Protein AF-A0A536CTU9-F1 (afdb_monomer_lite)

Structure (mmCIF, N/CA/C/O backbone):
data_AF-A0A536CTU9-F1
#
_entry.id   AF-A0A536CTU9-F1
#
loop_
_atom_site.group_PDB
_atom_site.id
_atom_site.type_symbol
_atom_site.label_atom_id
_atom_site.label_alt_id
_atom_site.label_comp_id
_atom_site.label_asym_id
_atom_site.label_entity_id
_atom_site.label_seq_id
_atom_site.pdbx_PDB_ins_code
_atom_site.Cartn_x
_atom_site.Cartn_y
_atom_site.Cartn_z
_atom_site.occupancy
_atom_site.B_iso_or_equiv
_atom_site.auth_seq_id
_atom_site.auth_comp_id
_atom_site.auth_asym_id
_atom_site.auth_atom_id
_atom_site.pdbx_PDB_model_num
ATOM 1 N N . MET A 1 1 ? -1.182 -10.339 4.993 1.00 66.00 1 MET A N 1
ATOM 2 C CA . MET A 1 1 ? -2.503 -11.012 5.167 1.00 66.00 1 MET A CA 1
ATOM 3 C C . MET A 1 1 ? -3.545 -9.956 5.522 1.00 66.00 1 MET A C 1
ATOM 5 O O . MET A 1 1 ? -3.185 -9.023 6.230 1.00 66.00 1 MET A O 1
ATOM 9 N N . VAL A 1 2 ? -4.792 -10.057 5.038 1.00 83.19 2 VAL A N 1
ATOM 10 C CA . VAL A 1 2 ? -5.841 -9.055 5.325 1.00 83.19 2 VAL A CA 1
ATOM 11 C C . VAL A 1 2 ? -6.751 -9.545 6.449 1.00 83.19 2 VAL A C 1
ATOM 13 O O . VAL A 1 2 ? -7.322 -10.630 6.353 1.00 83.19 2 VAL A O 1
ATOM 16 N N . ARG A 1 3 ? -6.901 -8.746 7.506 1.00 90.69 3 ARG A N 1
ATOM 17 C CA . ARG A 1 3 ? -7.793 -9.029 8.642 1.00 90.69 3 ARG A CA 1
ATOM 18 C C . ARG A 1 3 ? -8.906 -7.995 8.685 1.00 90.69 3 ARG A C 1
ATOM 20 O O . ARG A 1 3 ? -8.661 -6.824 8.423 1.00 90.69 3 ARG A O 1
ATOM 27 N N . THR A 1 4 ? -10.122 -8.409 9.024 1.00 94.50 4 THR A N 1
ATOM 28 C CA . THR A 1 4 ? -11.265 -7.492 9.146 1.00 94.50 4 THR A CA 1
ATOM 29 C C . THR A 1 4 ? -11.708 -7.436 10.595 1.00 94.50 4 THR A C 1
ATOM 31 O O . THR A 1 4 ? -12.036 -8.472 11.165 1.00 94.50 4 THR A O 1
ATOM 34 N N . LEU A 1 5 ? -11.715 -6.241 11.187 1.00 95.31 5 LEU A N 1
ATOM 35 C CA . LEU A 1 5 ? -12.066 -6.033 12.591 1.00 95.31 5 LEU A CA 1
ATOM 36 C C . LEU A 1 5 ? -13.150 -4.953 12.734 1.00 95.31 5 LEU A C 1
ATOM 38 O O . LEU A 1 5 ? -13.176 -3.981 11.970 1.00 95.31 5 LEU A O 1
ATOM 42 N N . PRO A 1 6 ? -14.067 -5.082 13.707 1.00 96.38 6 PRO A N 1
ATOM 43 C CA . PRO A 1 6 ? -15.000 -4.015 14.037 1.00 96.38 6 PRO A CA 1
ATOM 44 C C . PRO A 1 6 ? -14.274 -2.845 14.709 1.00 96.38 6 PRO A C 1
ATOM 46 O O . PRO A 1 6 ? -13.328 -3.029 15.475 1.00 96.38 6 PRO A O 1
ATOM 49 N N . LEU A 1 7 ? -14.772 -1.625 14.491 1.00 96.19 7 LEU A N 1
ATOM 50 C CA . LEU A 1 7 ? -14.209 -0.394 15.059 1.00 96.19 7 LEU A CA 1
ATOM 51 C C . LEU A 1 7 ? -14.030 -0.462 16.585 1.00 96.19 7 LEU A C 1
ATOM 53 O O . LEU A 1 7 ? -13.074 0.095 17.114 1.00 96.19 7 LEU A O 1
ATOM 57 N N . ALA A 1 8 ? -14.935 -1.141 17.294 1.00 94.94 8 ALA A N 1
ATOM 58 C CA . ALA A 1 8 ? -14.849 -1.296 18.744 1.00 94.94 8 ALA A CA 1
ATOM 59 C C . ALA A 1 8 ? -13.590 -2.068 19.178 1.00 94.94 8 ALA A C 1
ATOM 61 O O . ALA A 1 8 ? -12.904 -1.644 20.104 1.00 94.94 8 ALA A O 1
ATOM 62 N N . GLU A 1 9 ? -13.253 -3.154 18.479 1.00 94.06 9 GLU A N 1
ATOM 63 C CA . GLU A 1 9 ? -12.072 -3.964 18.790 1.00 94.06 9 GLU A CA 1
ATOM 64 C C . GLU A 1 9 ? -10.776 -3.228 18.442 1.00 94.06 9 GLU A C 1
ATOM 66 O O . GLU A 1 9 ? -9.824 -3.238 19.221 1.00 94.06 9 GLU A O 1
ATOM 71 N N . VAL A 1 10 ? -10.768 -2.519 17.312 1.00 95.38 10 VAL A N 1
ATOM 72 C CA . VAL A 1 10 ? -9.620 -1.711 16.880 1.00 95.38 10 VAL A CA 1
ATOM 73 C C . VAL A 1 10 ? -9.305 -0.628 17.907 1.00 95.38 10 VAL A C 1
ATOM 75 O O . VAL A 1 10 ? -8.150 -0.454 18.275 1.00 95.38 10 VAL A O 1
ATOM 78 N N . LYS A 1 11 ? -10.327 0.055 18.438 1.00 94.94 11 LYS A N 1
ATOM 79 C CA . LYS A 1 11 ? -10.142 1.062 19.493 1.00 94.94 11 LYS A CA 1
ATOM 80 C C . LYS A 1 11 ? -9.565 0.467 20.779 1.00 94.94 11 LYS A C 1
ATOM 82 O O . LYS A 1 11 ? -8.772 1.131 21.434 1.00 94.94 11 LYS A O 1
ATOM 87 N N . ALA A 1 12 ? -9.953 -0.757 21.136 1.00 96.62 12 ALA A N 1
ATOM 88 C CA . ALA A 1 12 ? -9.475 -1.419 22.348 1.00 96.62 12 ALA A CA 1
ATOM 89 C C . ALA A 1 12 ? -8.016 -1.901 22.240 1.00 96.62 12 ALA A C 1
ATOM 91 O O . ALA A 1 12 ? -7.331 -1.985 23.255 1.00 96.62 12 ALA A O 1
ATOM 92 N N . LYS A 1 13 ? -7.539 -2.224 21.030 1.00 95.19 13 LYS A N 1
ATOM 93 C CA . LYS A 1 13 ? -6.231 -2.865 20.795 1.00 95.19 13 LYS A CA 1
ATOM 94 C C . LYS A 1 13 ? -5.323 -2.085 19.834 1.00 95.19 13 LYS A C 1
ATOM 96 O O . LYS A 1 13 ? -4.430 -2.675 19.233 1.00 95.19 13 LYS A O 1
ATOM 101 N N . LEU A 1 14 ? -5.539 -0.776 19.672 1.00 94.56 14 LEU A N 1
ATOM 102 C CA . LEU A 1 14 ? -4.903 0.013 18.609 1.00 94.56 14 LEU A CA 1
ATOM 103 C C . LEU A 1 14 ? -3.373 -0.064 18.635 1.00 94.56 14 LEU A C 1
ATOM 105 O O . LEU A 1 14 ? -2.773 -0.314 17.597 1.00 94.56 14 LEU A O 1
ATOM 109 N N . SER A 1 15 ? -2.749 0.107 19.803 1.00 94.44 15 SER A N 1
ATOM 110 C CA . SER A 1 15 ? -1.285 0.101 19.915 1.00 94.44 15 SER A CA 1
ATOM 111 C C . SER A 1 15 ? -0.676 -1.224 19.452 1.00 94.44 15 SER A C 1
ATOM 113 O O . SER A 1 15 ? 0.238 -1.223 18.639 1.00 94.44 15 SER A O 1
ATOM 115 N N . GLY A 1 16 ? -1.241 -2.355 19.892 1.00 93.12 16 GLY A N 1
ATOM 116 C CA . GLY A 1 16 ? -0.776 -3.677 19.462 1.00 93.12 16 GLY A CA 1
ATOM 117 C C . GLY A 1 16 ? -1.005 -3.920 17.971 1.00 93.12 16 GLY A C 1
ATOM 118 O O . GLY A 1 16 ? -0.139 -4.465 17.299 1.00 93.12 16 GLY A O 1
ATOM 119 N N . LEU A 1 17 ? -2.134 -3.447 17.430 1.00 93.44 17 LEU A N 1
ATOM 120 C CA . LEU A 1 17 ? -2.402 -3.533 15.993 1.00 93.44 17 LEU A CA 1
ATOM 121 C C . LEU A 1 17 ? -1.395 -2.720 15.170 1.00 93.44 17 LEU A C 1
ATOM 123 O O . LEU A 1 17 ? -0.964 -3.201 14.131 1.00 93.44 17 LEU A O 1
ATOM 127 N N . ILE A 1 18 ? -1.004 -1.523 15.617 1.00 93.38 18 ILE A N 1
ATOM 128 C CA . ILE A 1 18 ? 0.018 -0.713 14.935 1.00 93.38 18 ILE A CA 1
ATOM 129 C C . ILE A 1 18 ? 1.366 -1.441 14.936 1.00 93.38 18 ILE A C 1
ATOM 131 O O . ILE A 1 18 ? 2.008 -1.530 13.891 1.00 93.38 18 ILE A O 1
ATOM 135 N N . ASP A 1 19 ? 1.767 -2.003 16.077 1.00 92.44 19 ASP A N 1
ATOM 136 C CA . ASP A 1 19 ? 3.025 -2.741 16.188 1.00 92.44 19 ASP A CA 1
ATOM 137 C C . ASP A 1 19 ? 3.048 -4.011 15.317 1.00 92.44 19 ASP A C 1
ATOM 139 O O . ASP A 1 19 ? 4.088 -4.375 14.762 1.00 92.44 19 ASP A O 1
ATOM 143 N N . ASP A 1 20 ? 1.914 -4.706 15.208 1.00 90.56 20 ASP A N 1
ATOM 144 C CA . ASP A 1 20 ? 1.769 -5.891 14.360 1.00 90.56 20 ASP A CA 1
ATOM 145 C C . ASP A 1 20 ? 1.820 -5.519 12.874 1.00 90.56 20 ASP A C 1
ATOM 147 O O . ASP A 1 20 ? 2.567 -6.132 12.110 1.00 90.56 20 ASP A O 1
ATOM 151 N N . VAL A 1 21 ? 1.085 -4.476 12.477 1.00 92.81 21 VAL A N 1
ATOM 152 C CA . VAL A 1 21 ? 1.072 -3.940 11.108 1.00 92.81 21 VAL A CA 1
ATOM 153 C C . VAL A 1 21 ? 2.475 -3.505 10.681 1.00 92.81 21 VAL A C 1
ATOM 155 O O . VAL A 1 21 ? 2.915 -3.867 9.595 1.00 92.81 21 VAL A O 1
ATOM 158 N N . ALA A 1 22 ? 3.203 -2.791 11.543 1.00 90.12 22 ALA A N 1
ATOM 159 C CA . ALA A 1 22 ? 4.546 -2.301 11.241 1.00 90.12 22 ALA A CA 1
ATOM 160 C C . ALA A 1 22 ? 5.597 -3.418 11.112 1.00 90.12 22 ALA A C 1
ATOM 162 O O . ALA A 1 22 ? 6.568 -3.256 10.384 1.00 90.12 22 ALA A O 1
ATOM 163 N N . ARG A 1 23 ? 5.441 -4.540 11.830 1.00 89.06 23 ARG A N 1
ATOM 164 C CA . ARG A 1 23 ? 6.434 -5.631 11.828 1.00 89.06 23 ARG A CA 1
ATOM 165 C C . ARG A 1 23 ? 6.155 -6.738 10.822 1.00 89.06 23 ARG A C 1
ATOM 167 O O . ARG A 1 23 ? 7.071 -7.489 10.501 1.00 89.06 23 ARG A O 1
ATOM 174 N N . ARG A 1 24 ? 4.899 -6.918 10.418 1.00 83.56 24 ARG A N 1
ATOM 175 C CA . ARG A 1 24 ? 4.456 -8.098 9.657 1.00 83.56 24 ARG A CA 1
ATOM 176 C C . ARG A 1 24 ? 3.853 -7.767 8.294 1.00 83.56 24 ARG A C 1
ATOM 178 O O . ARG A 1 24 ? 3.347 -8.688 7.653 1.00 83.56 24 ARG A O 1
ATOM 185 N N . ASP A 1 25 ? 3.845 -6.492 7.896 1.00 78.56 25 ASP A N 1
ATOM 186 C CA . ASP A 1 25 ? 3.114 -5.992 6.720 1.00 78.56 25 ASP A CA 1
ATOM 187 C C . ASP A 1 25 ? 1.688 -6.579 6.662 1.00 78.56 25 ASP A C 1
ATOM 189 O O . ASP A 1 25 ? 1.190 -7.115 5.664 1.00 78.56 25 ASP A O 1
ATOM 193 N N . GLU A 1 26 ? 1.038 -6.574 7.830 1.00 83.94 26 GLU A N 1
ATOM 194 C CA . GLU A 1 26 ? -0.357 -6.967 7.971 1.00 83.94 26 GLU A CA 1
ATOM 195 C C . GLU A 1 26 ? -1.258 -5.787 7.593 1.00 83.94 26 GLU A C 1
ATOM 197 O O . GLU A 1 26 ? -1.000 -4.644 7.957 1.00 83.94 26 GLU A O 1
ATOM 202 N N . ARG A 1 27 ? -2.371 -6.072 6.908 1.00 92.00 27 ARG A N 1
ATOM 203 C CA . ARG A 1 27 ? -3.353 -5.060 6.505 1.00 92.00 27 ARG A CA 1
ATOM 204 C C . ARG A 1 27 ? -4.664 -5.292 7.247 1.00 92.00 27 ARG A C 1
ATOM 206 O O . ARG A 1 27 ? -5.236 -6.382 7.181 1.00 92.00 27 ARG A O 1
ATOM 213 N N . VAL A 1 28 ? -5.173 -4.276 7.939 1.00 94.88 28 VAL A N 1
ATOM 214 C CA . VAL A 1 28 ? -6.384 -4.381 8.770 1.00 94.88 28 VAL A CA 1
ATOM 215 C C . VAL A 1 28 ? -7.500 -3.517 8.198 1.00 94.88 28 VAL A C 1
ATOM 217 O O . VAL A 1 28 ? -7.397 -2.297 8.165 1.00 94.88 28 VAL A O 1
ATOM 220 N N . THR A 1 29 ? -8.602 -4.141 7.790 1.00 96.06 29 THR A N 1
ATOM 221 C CA . THR A 1 29 ? -9.830 -3.457 7.371 1.00 96.06 29 THR A CA 1
ATOM 222 C C . THR A 1 29 ? -10.734 -3.225 8.576 1.00 96.06 29 THR A C 1
ATOM 224 O O . THR A 1 29 ? -11.142 -4.161 9.263 1.00 96.06 29 THR A O 1
ATOM 227 N N . ILE A 1 30 ? -11.076 -1.967 8.826 1.00 96.44 30 ILE A N 1
ATOM 228 C CA . ILE A 1 30 ? -11.943 -1.536 9.919 1.00 96.44 30 ILE A CA 1
ATOM 229 C C . ILE A 1 30 ? -13.378 -1.459 9.415 1.00 96.44 30 ILE A C 1
ATOM 231 O O . ILE A 1 30 ? -13.649 -0.812 8.401 1.00 96.44 30 ILE A O 1
ATOM 235 N N . THR A 1 31 ? -14.309 -2.051 10.161 1.00 97.12 31 THR A N 1
ATOM 236 C CA . THR A 1 31 ? -15.743 -1.977 9.865 1.00 97.12 31 THR A CA 1
ATOM 237 C C . THR A 1 31 ? -16.523 -1.183 10.910 1.00 97.12 31 THR A C 1
ATOM 2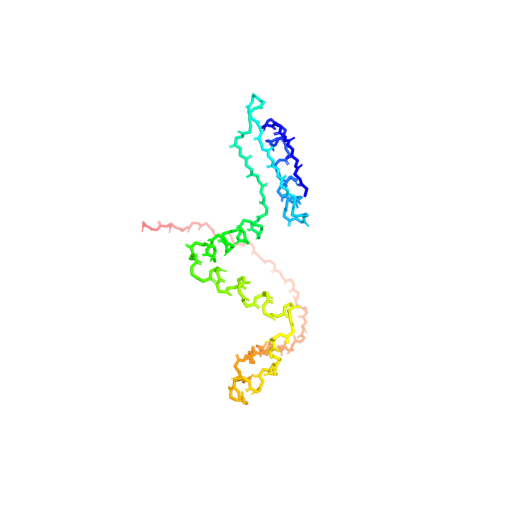39 O O . THR A 1 31 ? -16.265 -1.254 12.114 1.00 97.12 31 THR A O 1
ATOM 242 N N . LYS A 1 32 ? -17.545 -0.451 10.464 1.00 95.75 32 LYS A N 1
ATOM 243 C CA . LYS A 1 32 ? -18.541 0.210 11.315 1.00 95.75 32 LYS A CA 1
ATOM 244 C C . LYS A 1 32 ? -19.924 -0.271 10.893 1.00 95.75 32 LYS A C 1
ATOM 246 O O . LYS A 1 32 ? -20.306 -0.111 9.739 1.00 95.75 32 LYS A O 1
ATOM 251 N N . ARG A 1 33 ? -20.679 -0.874 11.822 1.00 93.38 33 ARG A N 1
ATOM 252 C CA . ARG A 1 33 ? -21.997 -1.489 11.538 1.00 93.38 33 ARG A CA 1
ATOM 253 C C . ARG A 1 33 ? -21.936 -2.497 10.373 1.00 93.38 33 ARG A C 1
ATOM 255 O O . ARG A 1 33 ? -22.769 -2.464 9.475 1.00 93.38 33 ARG A O 1
ATOM 262 N N . GLY A 1 34 ? -20.896 -3.334 10.356 1.00 91.19 34 GLY A N 1
ATOM 263 C CA . GLY A 1 34 ? -20.682 -4.355 9.323 1.00 91.19 34 GLY A CA 1
ATOM 264 C C . GLY A 1 34 ? -20.199 -3.832 7.966 1.00 91.19 34 GLY A C 1
ATOM 265 O O . GLY A 1 34 ? -19.961 -4.632 7.070 1.00 91.19 34 GLY A O 1
ATOM 266 N N . ARG A 1 35 ? -20.021 -2.516 7.794 1.00 94.94 35 ARG A N 1
ATOM 267 C CA . ARG A 1 35 ? -19.522 -1.925 6.543 1.00 94.94 35 ARG A CA 1
ATOM 268 C C . ARG A 1 35 ? -18.048 -1.536 6.668 1.00 94.94 35 ARG A C 1
ATOM 270 O O . ARG A 1 35 ? -17.716 -0.898 7.668 1.00 94.94 35 ARG A O 1
ATOM 277 N N . PRO A 1 36 ? -17.179 -1.872 5.698 1.00 96.31 36 PRO A N 1
ATOM 278 C CA . PRO A 1 36 ? -15.799 -1.387 5.655 1.00 96.31 36 PRO A CA 1
ATOM 279 C C . PRO A 1 36 ? -15.754 0.142 5.594 1.00 96.31 36 PRO A C 1
ATOM 281 O O . PRO A 1 36 ? -16.484 0.748 4.812 1.00 96.31 36 PRO A O 1
ATOM 284 N N . THR A 1 37 ? -14.922 0.767 6.426 1.00 96.44 37 THR A N 1
ATOM 285 C CA . THR A 1 37 ? -14.812 2.236 6.507 1.00 96.44 37 THR A CA 1
ATOM 286 C C . THR A 1 37 ? -13.389 2.766 6.427 1.00 96.44 37 THR A C 1
ATOM 288 O O . THR A 1 37 ? -13.209 3.916 6.051 1.00 96.44 37 THR A O 1
ATOM 291 N N . ALA A 1 38 ? -12.388 1.977 6.816 1.00 94.88 38 ALA A N 1
ATOM 292 C CA . ALA A 1 38 ? -10.989 2.393 6.787 1.00 94.88 38 ALA A CA 1
ATOM 293 C C . ALA A 1 38 ? -10.070 1.172 6.705 1.00 94.88 38 ALA A C 1
ATOM 295 O O . ALA A 1 38 ? -10.488 0.061 7.035 1.00 94.88 38 ALA A O 1
ATOM 296 N N . VAL A 1 39 ? -8.822 1.387 6.299 1.00 94.75 39 VAL A N 1
ATOM 297 C CA . VAL A 1 39 ? -7.770 0.367 6.282 1.00 94.75 39 VAL A CA 1
ATOM 298 C C . VAL A 1 39 ? -6.543 0.922 7.001 1.00 94.75 39 VAL A C 1
ATOM 300 O O . VAL A 1 39 ? -6.180 2.073 6.783 1.00 94.75 39 VAL A O 1
ATOM 303 N N . ILE A 1 40 ? -5.925 0.109 7.857 1.00 94.44 40 ILE A N 1
ATOM 304 C CA . ILE A 1 40 ? -4.606 0.363 8.445 1.00 94.44 40 ILE A CA 1
ATOM 305 C C . ILE A 1 40 ? -3.604 -0.560 7.745 1.00 94.44 40 ILE A C 1
ATOM 307 O O . ILE A 1 40 ? -3.884 -1.746 7.556 1.00 94.44 40 ILE A O 1
ATOM 311 N N . MET A 1 41 ? -2.458 -0.006 7.366 1.00 94.62 41 MET A N 1
ATOM 312 C CA . MET A 1 41 ? -1.313 -0.698 6.770 1.00 94.62 41 MET A CA 1
ATOM 313 C C . MET A 1 41 ? -0.016 -0.038 7.242 1.00 94.62 41 MET A C 1
ATOM 315 O O . MET A 1 41 ? -0.071 1.029 7.866 1.00 94.62 41 MET A O 1
ATOM 319 N N . SER A 1 42 ? 1.128 -0.680 6.998 1.00 94.44 42 SER A N 1
ATOM 320 C CA . SER A 1 42 ? 2.420 -0.115 7.385 1.00 94.44 42 SER A CA 1
ATOM 321 C C . SER A 1 42 ? 2.711 1.138 6.554 1.00 94.44 42 SER A C 1
ATOM 323 O O . SER A 1 42 ? 2.161 1.335 5.466 1.00 94.44 42 SER A O 1
ATOM 325 N N . HIS A 1 43 ? 3.553 2.025 7.087 1.00 94.69 43 HIS A N 1
ATOM 326 C CA . HIS A 1 43 ? 3.955 3.219 6.345 1.00 94.69 43 HIS A CA 1
ATOM 327 C C . HIS A 1 43 ? 4.702 2.844 5.060 1.00 94.69 43 HIS A C 1
ATOM 329 O O . HIS A 1 43 ? 4.421 3.408 4.007 1.00 94.69 43 HIS A O 1
ATOM 335 N N . ASP A 1 44 ? 5.587 1.851 5.144 1.00 93.31 44 ASP A N 1
ATOM 336 C CA . ASP A 1 44 ? 6.381 1.379 4.011 1.00 93.31 44 ASP A CA 1
ATOM 337 C C . ASP A 1 44 ? 5.498 0.735 2.932 1.00 93.31 44 ASP A C 1
ATOM 339 O O . ASP A 1 44 ? 5.720 0.955 1.740 1.00 93.31 44 ASP A O 1
ATOM 343 N N . GLU A 1 45 ? 4.448 0.002 3.323 1.00 92.88 45 GLU A N 1
ATOM 344 C CA . GLU A 1 45 ? 3.461 -0.549 2.389 1.00 92.88 45 GLU A CA 1
ATOM 345 C C . GLU A 1 45 ? 2.682 0.567 1.677 1.00 92.88 45 GLU A C 1
ATOM 347 O O . GLU A 1 45 ? 2.533 0.523 0.455 1.00 92.88 45 GLU A O 1
ATOM 352 N N . ALA A 1 46 ? 2.229 1.592 2.409 1.00 94.19 46 ALA A N 1
ATOM 353 C CA . ALA A 1 46 ? 1.552 2.744 1.813 1.00 94.19 46 ALA A CA 1
ATOM 354 C C . ALA A 1 46 ? 2.471 3.505 0.840 1.00 94.19 46 ALA A C 1
ATOM 356 O O . ALA A 1 46 ? 2.089 3.742 -0.303 1.00 94.19 46 ALA A O 1
ATOM 357 N N . ALA A 1 47 ? 3.709 3.794 1.249 1.00 95.81 47 ALA A N 1
ATOM 358 C CA . ALA A 1 47 ? 4.698 4.461 0.404 1.00 95.81 47 ALA A CA 1
ATOM 359 C C . ALA A 1 47 ? 5.039 3.641 -0.855 1.00 95.81 47 ALA A C 1
ATOM 361 O O . ALA A 1 47 ? 5.193 4.196 -1.941 1.00 95.81 47 ALA A O 1
ATOM 362 N N . SER A 1 48 ? 5.111 2.312 -0.735 1.00 94.62 48 SER A N 1
ATOM 363 C CA . SER A 1 48 ? 5.355 1.413 -1.871 1.00 94.62 48 SER A CA 1
ATOM 364 C C . SER A 1 48 ? 4.194 1.402 -2.869 1.00 94.62 48 SER A C 1
ATOM 366 O O . SER A 1 48 ? 4.415 1.325 -4.082 1.00 94.62 48 SER A O 1
ATOM 368 N N . LEU A 1 49 ? 2.951 1.487 -2.381 1.00 95.19 49 LEU A N 1
ATOM 369 C CA . LEU A 1 49 ? 1.778 1.637 -3.243 1.00 95.19 49 LEU A CA 1
ATOM 370 C C . LEU A 1 49 ? 1.796 2.978 -3.970 1.00 95.19 49 LEU A C 1
ATOM 372 O O . LEU A 1 49 ? 1.580 2.994 -5.179 1.00 95.19 49 LEU A O 1
ATOM 376 N N . ASP A 1 50 ? 2.091 4.067 -3.264 1.00 97.31 50 ASP A N 1
ATOM 377 C CA . ASP A 1 50 ? 2.151 5.403 -3.857 1.00 97.31 50 ASP A CA 1
ATOM 378 C C . ASP A 1 50 ? 3.231 5.477 -4.944 1.00 97.31 50 ASP A C 1
ATOM 380 O O . ASP A 1 50 ? 2.942 5.911 -6.056 1.00 97.31 50 ASP A O 1
ATOM 384 N N . ALA A 1 51 ? 4.427 4.936 -4.689 1.00 96.31 51 ALA A N 1
ATOM 385 C CA . ALA A 1 51 ? 5.489 4.840 -5.694 1.00 96.31 51 ALA A CA 1
ATOM 386 C C . ALA A 1 51 ? 5.068 4.002 -6.918 1.00 96.31 51 ALA A C 1
ATOM 388 O O . ALA A 1 51 ? 5.392 4.325 -8.061 1.00 96.31 51 ALA A O 1
ATOM 389 N N . THR A 1 52 ? 4.312 2.921 -6.700 1.00 95.69 52 THR A N 1
ATOM 390 C CA . THR A 1 52 ? 3.778 2.102 -7.799 1.00 95.69 52 THR A CA 1
ATOM 391 C C . THR A 1 52 ? 2.754 2.884 -8.622 1.00 95.69 52 THR A C 1
ATOM 393 O O . THR A 1 52 ? 2.794 2.848 -9.852 1.00 95.69 52 THR A O 1
ATOM 396 N N . LEU A 1 53 ? 1.845 3.602 -7.958 1.00 97.38 53 LEU A N 1
ATOM 397 C CA . LEU A 1 53 ? 0.843 4.439 -8.612 1.00 97.38 53 LEU A CA 1
ATOM 398 C C . LEU A 1 53 ? 1.485 5.598 -9.375 1.00 97.38 53 LEU A C 1
ATOM 400 O O . LEU A 1 53 ? 1.031 5.906 -10.472 1.00 97.38 53 LEU A O 1
ATOM 404 N N . GLU A 1 54 ? 2.558 6.185 -8.850 1.00 97.06 54 GLU A N 1
ATOM 405 C CA . GLU A 1 54 ? 3.347 7.211 -9.529 1.00 97.06 54 GLU A CA 1
ATOM 406 C C . GLU A 1 54 ? 3.909 6.681 -10.854 1.00 97.06 54 GLU A C 1
ATOM 408 O O . GLU A 1 54 ? 3.637 7.256 -11.907 1.00 97.06 54 GLU A O 1
ATOM 413 N N . ILE A 1 55 ? 4.581 5.524 -10.837 1.00 96.50 55 ILE A N 1
ATOM 414 C CA . ILE A 1 55 ? 5.097 4.877 -12.055 1.00 96.50 55 ILE A CA 1
ATOM 415 C C . ILE A 1 55 ? 3.968 4.560 -13.046 1.00 96.50 55 ILE A C 1
ATOM 417 O O . ILE A 1 55 ? 4.126 4.748 -14.251 1.00 96.50 55 ILE A O 1
ATOM 421 N N . MET A 1 56 ? 2.834 4.053 -12.556 1.00 96.69 56 MET A N 1
ATOM 422 C CA . MET A 1 56 ? 1.691 3.674 -13.395 1.00 96.69 56 MET A CA 1
ATOM 423 C C . MET A 1 56 ? 0.895 4.872 -13.926 1.00 96.69 56 MET A C 1
ATOM 425 O O . MET A 1 56 ? 0.136 4.712 -14.883 1.00 96.69 56 MET A O 1
ATOM 429 N N . SER A 1 57 ? 1.040 6.048 -13.313 1.00 97.12 57 SER A N 1
ATOM 430 C CA . SER A 1 57 ? 0.312 7.258 -13.704 1.00 97.12 57 SER A CA 1
ATOM 431 C C . SER A 1 57 ? 0.737 7.791 -15.073 1.00 97.12 57 SER A C 1
ATOM 433 O O . SER A 1 57 ? -0.073 8.436 -15.735 1.00 97.12 57 SER A O 1
ATOM 435 N N . ASP A 1 58 ? 1.956 7.466 -15.521 1.00 97.75 58 ASP A N 1
ATOM 436 C CA . ASP A 1 58 ? 2.435 7.687 -16.884 1.00 97.75 58 ASP A CA 1
ATOM 437 C C . ASP A 1 58 ? 2.273 6.396 -17.716 1.00 97.75 58 ASP A C 1
ATOM 439 O O . ASP A 1 58 ? 3.070 5.455 -17.597 1.00 97.75 58 ASP A O 1
ATOM 443 N N . PRO A 1 59 ? 1.269 6.327 -18.614 1.00 96.25 59 PRO A N 1
ATOM 444 C CA . PRO A 1 59 ? 1.034 5.139 -19.425 1.00 96.25 59 PRO A CA 1
ATOM 445 C C . PRO A 1 59 ? 2.169 4.849 -20.415 1.00 96.25 59 PRO A C 1
ATOM 447 O O . PRO A 1 59 ? 2.378 3.690 -20.780 1.00 96.25 59 PRO A O 1
ATOM 450 N N . GLY A 1 60 ? 2.888 5.879 -20.873 1.00 97.50 60 GLY A N 1
ATOM 451 C CA . GLY A 1 60 ? 4.004 5.748 -21.806 1.00 97.50 60 GLY A CA 1
ATOM 452 C C . GLY A 1 60 ? 5.201 5.085 -21.136 1.00 97.50 60 GLY A C 1
ATOM 453 O O . GLY A 1 60 ? 5.706 4.074 -21.642 1.00 97.50 60 GLY A O 1
ATOM 454 N N . PHE A 1 61 ? 5.579 5.600 -19.965 1.00 96.56 61 PHE A N 1
ATOM 455 C CA . PHE A 1 61 ? 6.638 5.037 -19.131 1.00 96.56 61 PHE A CA 1
ATOM 456 C C . PHE A 1 61 ? 6.302 3.614 -18.668 1.00 96.56 61 PHE A C 1
ATOM 458 O O . PHE A 1 61 ? 7.096 2.686 -18.849 1.00 96.56 61 PHE A O 1
ATOM 465 N N . TYR A 1 62 ? 5.082 3.386 -18.175 1.00 97.25 62 TYR A N 1
ATOM 466 C CA . TYR A 1 62 ? 4.648 2.052 -17.766 1.00 97.25 62 TYR A CA 1
ATOM 467 C C . TYR A 1 62 ? 4.673 1.044 -18.930 1.00 97.25 62 TYR A C 1
ATOM 469 O O . TYR A 1 62 ? 5.149 -0.089 -18.785 1.00 97.25 62 TYR A O 1
ATOM 477 N N . ALA A 1 63 ? 4.231 1.449 -20.127 1.00 97.38 63 ALA A N 1
ATOM 478 C CA . ALA A 1 63 ? 4.301 0.599 -21.313 1.00 97.38 63 ALA A CA 1
ATOM 479 C C . ALA A 1 63 ? 5.749 0.266 -21.706 1.00 97.38 63 ALA A C 1
ATOM 481 O O . ALA A 1 63 ? 6.016 -0.852 -22.158 1.00 97.38 63 ALA A O 1
ATOM 482 N N . GLU A 1 64 ? 6.682 1.202 -21.535 1.00 97.12 64 GLU A N 1
ATOM 483 C CA . GLU A 1 64 ? 8.108 0.972 -21.757 1.00 97.12 64 GLU A CA 1
ATOM 484 C C . GLU A 1 64 ? 8.681 -0.072 -20.796 1.00 97.12 64 GLU A C 1
ATOM 486 O O . GLU A 1 64 ? 9.288 -1.042 -21.260 1.00 97.12 64 GLU A O 1
ATOM 491 N N . ILE A 1 65 ? 8.394 0.041 -19.496 1.00 96.50 65 ILE A N 1
ATOM 492 C CA . ILE A 1 65 ? 8.775 -0.963 -18.490 1.00 96.50 65 ILE A CA 1
ATOM 493 C C . ILE A 1 65 ? 8.282 -2.353 -18.910 1.00 96.50 65 ILE A C 1
ATOM 495 O O . ILE A 1 65 ? 9.053 -3.315 -18.929 1.00 96.50 65 ILE A O 1
ATOM 499 N N . LEU A 1 66 ? 7.014 -2.478 -19.319 1.00 96.50 66 LEU A N 1
ATOM 500 C CA . LEU A 1 66 ? 6.445 -3.760 -19.747 1.00 96.50 66 LEU A CA 1
ATOM 501 C C . LEU A 1 66 ? 7.063 -4.298 -21.045 1.00 96.50 66 LEU A C 1
ATOM 503 O O . LEU A 1 66 ? 7.144 -5.518 -21.224 1.00 96.50 66 LEU A O 1
ATOM 507 N N . ARG A 1 67 ? 7.443 -3.430 -21.991 1.00 97.19 67 ARG A N 1
ATOM 508 C CA . ARG A 1 67 ? 8.143 -3.840 -23.221 1.00 97.19 67 ARG A CA 1
ATOM 509 C C . ARG A 1 67 ? 9.540 -4.359 -22.895 1.00 97.19 67 ARG A C 1
ATOM 511 O O . ARG A 1 67 ? 9.883 -5.455 -23.341 1.00 97.19 67 ARG A O 1
ATOM 518 N N . ASN A 1 68 ? 10.294 -3.614 -22.092 1.00 96.56 68 ASN A N 1
ATOM 519 C CA . ASN A 1 68 ? 11.656 -3.960 -21.699 1.00 96.56 68 ASN A CA 1
ATOM 520 C C . ASN A 1 68 ? 11.691 -5.229 -20.845 1.00 96.56 68 ASN A C 1
ATOM 522 O O . ASN A 1 68 ? 12.452 -6.137 -21.164 1.00 96.56 68 ASN A O 1
ATOM 526 N N . ARG A 1 69 ? 10.787 -5.382 -19.867 1.00 96.88 69 ARG A N 1
ATOM 527 C CA . ARG A 1 69 ? 10.640 -6.627 -19.092 1.00 96.88 69 ARG A CA 1
ATOM 528 C C . ARG A 1 69 ? 10.462 -7.847 -19.999 1.00 96.88 69 ARG A C 1
ATOM 530 O O . ARG A 1 69 ? 11.214 -8.807 -19.905 1.00 96.88 69 ARG A O 1
ATOM 537 N N . ARG A 1 70 ? 9.543 -7.769 -20.967 1.00 97.19 70 ARG A N 1
ATOM 538 C CA . ARG A 1 70 ? 9.337 -8.842 -21.954 1.00 97.19 70 ARG A CA 1
ATOM 539 C C . ARG A 1 70 ? 10.558 -9.073 -22.851 1.00 97.19 70 ARG A C 1
ATOM 541 O O . ARG A 1 70 ? 10.740 -10.173 -23.362 1.00 97.19 70 ARG A O 1
ATOM 548 N N . ALA A 1 71 ? 11.344 -8.043 -23.153 1.00 96.62 71 ALA A N 1
ATOM 549 C CA . ALA A 1 71 ? 12.579 -8.195 -23.920 1.00 96.62 71 ALA A CA 1
ATOM 550 C C . ALA A 1 71 ? 13.646 -8.947 -23.104 1.00 96.62 71 ALA A C 1
ATOM 552 O O . ALA A 1 71 ? 14.263 -9.863 -23.649 1.00 96.62 71 ALA A O 1
ATOM 553 N N . LEU A 1 72 ? 13.785 -8.627 -21.811 1.00 96.00 72 LEU A N 1
ATOM 554 C CA . LEU A 1 72 ? 14.664 -9.328 -20.868 1.00 96.00 72 LEU A CA 1
ATOM 555 C C . LEU A 1 72 ? 14.277 -10.802 -20.725 1.00 96.00 72 LEU A C 1
ATOM 557 O O . LEU A 1 72 ? 15.128 -11.663 -20.922 1.00 96.00 72 LEU A O 1
ATOM 561 N N . ASP A 1 73 ? 12.990 -11.096 -20.511 1.00 95.88 73 ASP A N 1
ATOM 562 C CA . ASP A 1 73 ? 12.481 -12.473 -20.391 1.00 95.88 73 ASP A CA 1
ATOM 563 C C . ASP A 1 73 ? 12.755 -13.318 -21.654 1.00 95.88 73 ASP A C 1
ATOM 565 O O . ASP A 1 73 ? 12.848 -14.540 -21.594 1.00 95.88 73 ASP A O 1
ATOM 569 N N . ARG A 1 74 ? 12.907 -12.670 -22.820 1.00 96.88 74 ARG A N 1
ATOM 570 C CA . ARG A 1 74 ? 13.258 -13.314 -24.101 1.00 96.88 74 ARG A CA 1
ATOM 571 C C . ARG A 1 74 ? 14.764 -13.328 -24.391 1.00 96.88 74 ARG A C 1
ATOM 573 O O . ARG A 1 74 ? 15.147 -13.580 -25.531 1.00 96.88 74 ARG A O 1
ATOM 580 N N . GLY A 1 75 ? 15.607 -12.993 -23.416 1.00 95.25 75 GLY A N 1
ATOM 581 C CA . GLY A 1 75 ? 17.063 -12.975 -23.567 1.00 95.25 75 GLY A CA 1
ATOM 582 C C . GLY A 1 75 ? 17.600 -11.845 -24.450 1.00 95.25 75 GLY A C 1
ATOM 583 O O . GLY A 1 75 ? 18.729 -11.922 -24.916 1.00 95.25 75 GLY A O 1
ATOM 584 N N . ARG A 1 76 ? 16.816 -10.785 -24.700 1.00 95.19 76 ARG A N 1
ATOM 585 C CA . ARG A 1 76 ? 17.272 -9.597 -25.455 1.00 95.19 76 ARG A CA 1
ATOM 586 C C . ARG A 1 76 ? 17.897 -8.526 -24.557 1.00 95.19 76 ARG A C 1
ATOM 588 O O . ARG A 1 76 ? 18.104 -7.400 -25.004 1.00 95.19 76 ARG A O 1
ATOM 595 N N . GLY A 1 77 ? 18.141 -8.859 -23.291 1.00 91.19 77 GLY A N 1
ATOM 596 C CA . GLY A 1 77 ? 18.849 -8.003 -22.349 1.00 91.19 77 GLY A CA 1
ATOM 597 C C . GLY A 1 77 ? 20.340 -7.944 -22.639 1.00 91.19 77 GLY A C 1
ATOM 598 O O . GLY A 1 77 ? 20.916 -8.884 -23.180 1.00 91.19 77 GLY A O 1
ATOM 599 N N . ARG A 1 78 ? 20.964 -6.836 -22.250 1.00 91.12 78 ARG A N 1
ATOM 600 C CA . ARG A 1 78 ? 22.418 -6.693 -22.204 1.00 91.12 78 ARG A CA 1
ATOM 601 C C . ARG A 1 78 ? 22.803 -6.439 -20.755 1.00 91.12 78 ARG A C 1
ATOM 603 O O . ARG A 1 78 ? 22.220 -5.558 -20.129 1.00 91.12 78 ARG A O 1
ATOM 610 N N . ALA A 1 79 ? 23.724 -7.239 -20.234 1.00 90.25 79 ALA A N 1
ATOM 611 C CA . ALA A 1 79 ? 24.347 -6.977 -18.947 1.00 90.25 79 ALA A CA 1
ATOM 612 C C . ALA A 1 79 ? 25.510 -6.007 -19.164 1.00 90.25 79 ALA A C 1
ATOM 614 O O . ALA A 1 79 ? 26.233 -6.125 -20.154 1.00 90.25 79 ALA A O 1
ATOM 615 N N . TYR A 1 80 ? 25.652 -5.059 -18.251 1.00 90.25 80 TYR A N 1
ATOM 616 C CA . TYR A 1 80 ? 26.768 -4.129 -18.184 1.00 90.25 80 TYR A CA 1
ATOM 617 C C . TYR A 1 80 ? 27.243 -4.119 -16.738 1.00 90.25 80 TYR A C 1
ATOM 619 O O . TYR A 1 80 ? 26.400 -4.110 -15.834 1.00 90.25 80 TYR A O 1
ATOM 627 N N . GLU A 1 81 ? 28.555 -4.122 -16.520 1.00 90.81 81 GLU A N 1
ATOM 628 C CA . GLU A 1 81 ? 29.087 -3.784 -15.205 1.00 90.81 81 GLU A CA 1
ATOM 629 C C . GLU A 1 81 ? 28.932 -2.279 -14.972 1.00 90.81 81 GLU A C 1
ATOM 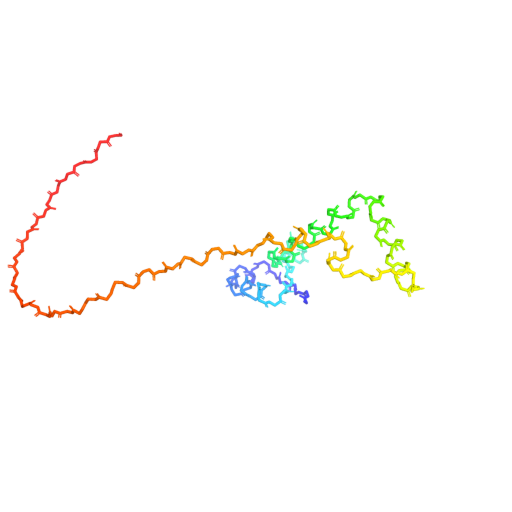631 O O . GLU A 1 81 ? 28.819 -1.486 -15.913 1.00 90.81 81 GLU A O 1
ATOM 636 N N . LEU A 1 82 ? 28.882 -1.873 -13.703 1.00 86.94 82 LEU A N 1
ATOM 637 C CA . LEU A 1 82 ? 28.648 -0.471 -13.356 1.00 86.94 82 LEU A CA 1
ATOM 638 C C . LEU A 1 82 ? 29.731 0.445 -13.957 1.00 86.94 82 LEU A C 1
ATOM 640 O O . LEU A 1 82 ? 29.404 1.511 -14.482 1.00 86.94 82 LEU A O 1
ATOM 644 N N . ASP A 1 83 ? 30.986 -0.014 -13.946 1.00 87.88 83 ASP A N 1
ATOM 645 C CA . ASP A 1 83 ? 32.138 0.708 -14.496 1.00 87.88 83 ASP A CA 1
ATOM 646 C C . ASP A 1 83 ? 32.084 0.805 -16.031 1.00 87.88 83 ASP A C 1
ATOM 648 O O . ASP A 1 83 ? 32.455 1.834 -16.591 1.00 87.88 83 ASP A O 1
ATOM 652 N N . ASP A 1 84 ? 31.526 -0.194 -16.724 1.00 87.69 84 ASP A N 1
ATOM 653 C CA . ASP A 1 84 ? 31.327 -0.142 -18.182 1.00 87.69 84 ASP A CA 1
ATOM 654 C C . ASP A 1 84 ? 30.266 0.896 -18.588 1.00 87.69 84 ASP A C 1
ATOM 656 O O . ASP A 1 84 ? 30.282 1.410 -19.709 1.00 87.69 84 ASP A O 1
ATOM 660 N N . LEU A 1 85 ? 29.312 1.185 -17.693 1.00 86.31 85 LEU A N 1
ATOM 661 C CA . LEU A 1 85 ? 28.180 2.073 -17.961 1.00 86.31 85 LEU A CA 1
ATOM 662 C C . LEU A 1 85 ? 28.469 3.538 -17.606 1.00 86.31 85 LEU A C 1
ATOM 664 O O . LEU A 1 85 ? 28.020 4.438 -18.316 1.00 86.31 85 LEU A O 1
ATOM 668 N N . PHE A 1 86 ? 29.193 3.776 -16.509 1.00 84.44 86 PHE A N 1
ATOM 669 C CA . PHE A 1 86 ? 29.483 5.119 -15.990 1.00 84.44 86 PHE A CA 1
ATOM 670 C C . PHE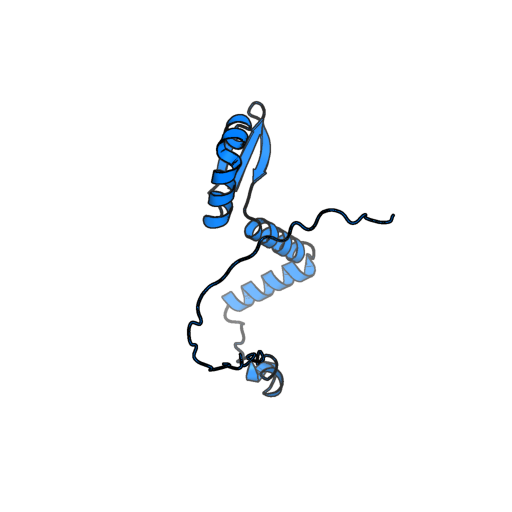 A 1 86 ? 30.957 5.534 -16.118 1.00 84.44 86 PHE A C 1
ATOM 672 O O . PHE A 1 86 ? 31.268 6.706 -15.903 1.00 84.44 86 PHE A O 1
ATOM 679 N N . GLY A 1 87 ? 31.856 4.610 -16.473 1.00 80.38 87 GLY A N 1
ATOM 680 C CA . GLY A 1 87 ? 33.304 4.805 -16.381 1.00 80.38 87 GLY A CA 1
ATOM 681 C C . GLY A 1 87 ? 33.808 4.853 -14.930 1.00 80.38 87 GLY A C 1
ATOM 682 O O . GLY A 1 87 ? 33.038 5.000 -13.980 1.00 80.38 87 GLY A O 1
ATOM 683 N N . GLU A 1 88 ? 35.132 4.806 -14.755 1.00 65.62 88 GLU A N 1
ATOM 684 C CA . GLU A 1 88 ? 35.823 4.894 -13.448 1.00 65.62 88 GLU A CA 1
ATOM 685 C C . GLU A 1 88 ? 35.484 6.175 -12.650 1.00 65.62 88 GLU A C 1
ATOM 687 O O . GLU A 1 88 ? 35.647 6.242 -11.431 1.00 65.62 88 GLU A O 1
ATOM 692 N N . GLU A 1 89 ? 34.982 7.214 -13.318 1.00 62.34 89 GLU A N 1
ATOM 693 C CA . GLU A 1 89 ? 34.621 8.492 -12.697 1.00 62.34 89 GLU A CA 1
ATOM 694 C C . GLU A 1 89 ? 33.299 8.418 -11.902 1.00 62.34 89 GLU A C 1
ATOM 696 O O . GLU A 1 89 ? 33.075 9.234 -11.004 1.00 62.34 89 GLU A O 1
ATOM 701 N N . GLY A 1 90 ? 32.449 7.412 -12.158 1.00 57.41 90 GLY A N 1
ATOM 702 C CA . GLY A 1 90 ? 31.162 7.219 -11.478 1.00 57.41 90 GLY A CA 1
ATOM 703 C C . GLY A 1 90 ? 31.237 6.552 -10.097 1.00 57.41 90 GLY A C 1
ATOM 704 O O . GLY A 1 90 ? 30.302 6.681 -9.303 1.00 57.41 90 GLY A O 1
ATOM 705 N N . SER A 1 91 ? 32.339 5.866 -9.768 1.00 56.38 91 SER A N 1
ATOM 706 C CA . SER A 1 91 ? 32.455 5.044 -8.548 1.00 56.38 91 SER A CA 1
ATOM 707 C C . SER A 1 91 ? 32.939 5.815 -7.307 1.00 56.38 91 SER A C 1
ATOM 709 O O . SER A 1 91 ? 32.779 5.358 -6.172 1.00 56.38 91 SER A O 1
ATOM 711 N N . THR A 1 92 ? 33.485 7.024 -7.477 1.00 53.62 92 THR A N 1
ATOM 712 C CA . THR A 1 92 ? 34.165 7.755 -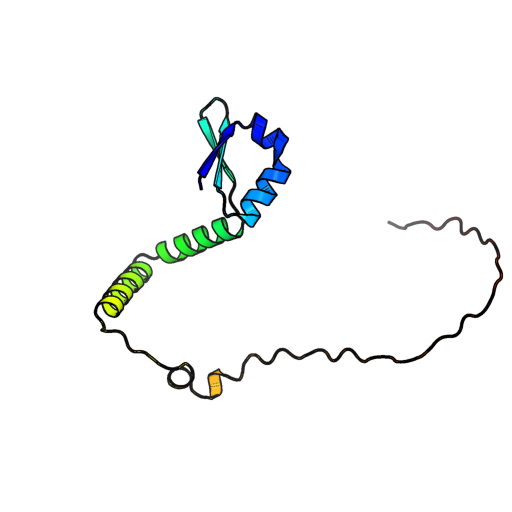6.387 1.00 53.62 92 THR A CA 1
ATOM 713 C C . THR A 1 92 ? 33.237 8.571 -5.475 1.00 53.62 92 THR A C 1
ATOM 715 O O . THR A 1 92 ? 33.672 9.109 -4.453 1.00 53.62 92 THR A O 1
ATOM 718 N N . ALA A 1 93 ? 31.933 8.618 -5.753 1.00 60.78 93 ALA A N 1
ATOM 719 C CA . ALA A 1 93 ? 30.999 9.499 -5.055 1.00 60.78 93 ALA A CA 1
ATOM 720 C C . ALA A 1 93 ? 30.162 8.822 -3.947 1.00 60.78 93 ALA A C 1
ATOM 722 O O . ALA A 1 93 ? 28.951 9.015 -3.918 1.00 60.78 93 ALA A O 1
ATOM 723 N N . ARG A 1 94 ? 30.767 8.096 -2.981 1.00 54.88 94 ARG A N 1
ATOM 724 C CA . ARG A 1 94 ? 30.226 8.017 -1.592 1.00 54.88 94 ARG A CA 1
ATOM 725 C C . ARG A 1 94 ? 31.162 7.427 -0.522 1.00 54.88 94 ARG A C 1
ATOM 727 O O . ARG A 1 94 ? 30.771 6.534 0.229 1.00 54.88 94 ARG A O 1
ATOM 734 N N . ALA A 1 95 ? 32.355 7.983 -0.323 1.00 49.81 95 ALA A N 1
ATOM 735 C CA . ALA A 1 95 ? 33.049 7.785 0.955 1.00 49.81 95 ALA A CA 1
ATOM 736 C C . ALA A 1 95 ? 32.387 8.659 2.045 1.00 49.81 95 ALA A C 1
ATOM 738 O O . ALA A 1 95 ? 32.550 9.878 2.078 1.00 49.81 95 ALA A O 1
ATOM 739 N N . LYS A 1 96 ? 31.599 8.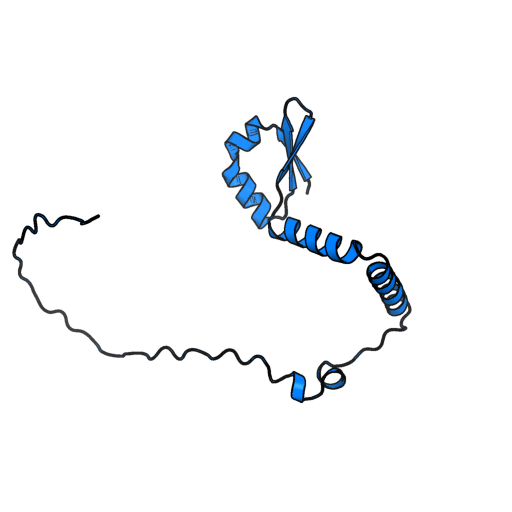052 2.942 1.00 47.69 96 LYS A N 1
ATOM 740 C CA . LYS A 1 96 ? 31.036 8.735 4.123 1.00 47.69 96 LYS A CA 1
ATOM 741 C C . LYS A 1 96 ? 32.209 9.131 5.041 1.00 47.69 96 LYS A C 1
ATOM 743 O O . LYS A 1 96 ? 32.941 8.231 5.453 1.00 47.69 96 LYS A O 1
ATOM 748 N N . PRO A 1 97 ? 32.424 10.413 5.400 1.00 42.72 97 PRO A N 1
ATOM 749 C CA . PRO A 1 97 ? 33.520 10.771 6.291 1.00 42.72 97 PRO A CA 1
ATOM 750 C C . PRO A 1 97 ? 33.252 10.159 7.667 1.00 42.72 97 PRO A C 1
ATOM 752 O O . PRO A 1 97 ? 32.304 10.532 8.363 1.00 42.72 97 PRO A O 1
ATOM 755 N N . THR A 1 98 ? 34.078 9.194 8.071 1.00 52.72 98 THR A N 1
ATOM 756 C CA . THR A 1 98 ? 34.073 8.688 9.440 1.00 52.72 98 THR A CA 1
ATOM 757 C C . THR A 1 98 ? 34.495 9.839 10.343 1.00 52.72 98 THR A C 1
ATOM 759 O O . THR A 1 98 ? 35.666 10.223 10.369 1.00 52.72 98 THR A O 1
ATOM 762 N N . ARG A 1 99 ? 33.551 10.420 11.088 1.00 53.16 99 ARG A N 1
ATOM 763 C CA . ARG A 1 99 ? 33.888 11.279 12.224 1.00 53.16 99 ARG A CA 1
ATOM 764 C C . ARG A 1 99 ? 34.753 10.453 13.177 1.00 53.16 99 ARG A C 1
ATOM 766 O O . ARG A 1 99 ? 34.240 9.608 13.905 1.00 53.16 99 ARG A O 1
ATOM 773 N N . ARG A 1 100 ? 36.068 10.688 13.167 1.00 43.94 100 ARG A N 1
ATOM 774 C CA . ARG A 1 100 ? 36.974 10.252 14.233 1.00 43.94 100 ARG A CA 1
ATOM 775 C C . ARG A 1 100 ? 36.505 10.932 15.518 1.00 43.94 100 ARG A C 1
ATOM 777 O O . ARG A 1 100 ? 36.752 12.118 15.722 1.00 43.94 100 ARG A O 1
ATOM 784 N N . ALA A 1 101 ? 35.803 10.189 16.368 1.00 48.47 101 ALA A N 1
ATOM 785 C CA . ALA A 1 101 ? 35.618 10.571 17.756 1.00 48.47 101 ALA A CA 1
ATOM 786 C C . ALA A 1 101 ? 37.006 10.585 18.409 1.00 48.47 101 ALA A C 1
ATOM 788 O O . ALA A 1 101 ? 37.637 9.542 18.581 1.00 48.47 101 ALA A O 1
ATOM 789 N N . ALA A 1 102 ? 37.517 11.779 18.703 1.00 47.22 102 ALA A N 1
ATOM 790 C CA . ALA A 1 102 ? 38.730 11.940 19.481 1.00 47.22 102 ALA A CA 1
ATOM 791 C C . ALA A 1 102 ? 38.488 11.364 20.883 1.00 47.22 102 ALA A C 1
ATOM 793 O O . ALA A 1 102 ? 37.726 11.915 21.679 1.00 47.22 102 ALA A O 1
ATOM 794 N N . ALA A 1 103 ? 39.137 10.241 21.175 1.00 46.53 103 ALA A N 1
ATOM 795 C CA . ALA A 1 103 ? 39.249 9.705 22.516 1.00 46.53 103 ALA A CA 1
ATOM 796 C C . ALA A 1 103 ? 40.026 10.709 23.385 1.00 46.53 103 ALA A C 1
ATOM 798 O O . ALA A 1 103 ? 41.242 10.837 23.263 1.00 46.53 103 ALA A O 1
ATOM 799 N N . ARG A 1 104 ? 39.335 11.431 24.274 1.00 46.09 104 ARG A N 1
ATOM 800 C CA . ARG A 1 104 ? 39.985 12.063 25.427 1.00 46.09 104 ARG A CA 1
ATOM 801 C C . ARG A 1 104 ? 40.169 11.001 26.503 1.00 46.09 104 ARG A C 1
ATOM 803 O O . ARG A 1 104 ? 39.266 10.713 27.281 1.00 46.09 104 ARG A O 1
ATOM 810 N N . SER A 1 105 ? 41.357 10.411 26.520 1.00 48.50 105 SER A N 1
ATOM 811 C CA . SER A 1 105 ? 41.873 9.661 27.657 1.00 48.50 105 SER A CA 1
ATOM 812 C C . SER A 1 105 ? 42.274 10.624 28.777 1.00 48.50 105 SER A C 1
ATOM 814 O O . SER A 1 105 ? 43.101 11.509 28.565 1.00 48.50 105 SER A O 1
ATOM 816 N N . GLY A 1 106 ? 41.743 10.414 29.977 1.00 40.34 106 GLY A N 1
ATOM 817 C CA . GLY A 1 106 ? 42.221 11.056 31.199 1.00 40.34 106 GLY A CA 1
ATOM 818 C C . GLY A 1 106 ? 41.552 10.431 32.416 1.00 40.34 106 GLY A C 1
ATOM 819 O O . GLY A 1 106 ? 40.359 10.614 32.634 1.00 40.34 106 GLY A O 1
ATOM 820 N N . ARG A 1 107 ? 42.308 9.625 33.165 1.00 44.16 107 ARG A N 1
ATOM 821 C CA . ARG A 1 107 ? 41.872 8.940 34.391 1.00 44.16 107 ARG A CA 1
ATOM 822 C C . ARG A 1 107 ? 41.531 9.930 35.521 1.00 44.16 107 ARG A C 1
ATOM 824 O O . ARG A 1 107 ? 42.075 11.024 35.586 1.00 44.16 107 ARG A O 1
ATOM 831 N N . ARG A 1 108 ? 40.648 9.460 36.413 1.00 44.41 108 ARG A N 1
ATOM 832 C CA . ARG A 1 108 ? 40.157 10.055 37.678 1.00 44.41 108 ARG A CA 1
ATOM 833 C C . ARG A 1 108 ? 41.280 10.278 38.719 1.00 44.41 108 ARG A C 1
ATOM 835 O O . ARG A 1 108 ? 42.337 9.662 38.589 1.00 44.41 108 ARG A O 1
ATOM 842 N N . PRO A 1 109 ? 41.011 11.015 39.815 1.00 48.03 109 PRO A N 1
ATOM 843 C CA . PRO A 1 109 ? 40.535 10.299 41.008 1.00 48.03 109 PRO A CA 1
ATOM 844 C C . PRO A 1 109 ? 39.388 10.988 41.768 1.00 48.03 109 PRO A C 1
ATOM 846 O O . PRO A 1 109 ? 39.112 12.173 41.609 1.00 48.03 109 PRO A O 1
ATOM 849 N N . CYS A 1 110 ? 38.710 10.184 42.593 1.00 41.81 110 CYS A N 1
ATOM 850 C CA . CYS A 1 110 ? 37.747 10.622 43.599 1.00 41.81 110 CYS A CA 1
ATOM 851 C C . CYS A 1 110 ? 38.375 11.644 44.560 1.00 41.81 110 CYS A C 1
ATOM 853 O O . CYS A 1 110 ? 39.470 11.417 45.068 1.00 41.81 110 CYS A O 1
ATOM 855 N N . GLY A 1 111 ? 37.629 12.711 44.847 1.00 41.41 111 GLY A N 1
ATOM 856 C CA . GLY A 1 111 ? 37.901 13.695 45.890 1.00 41.41 111 GLY A CA 1
ATOM 857 C C . GLY A 1 111 ? 36.626 13.949 46.694 1.00 41.41 111 GLY A C 1
ATOM 858 O O . GLY A 1 111 ? 35.538 14.049 46.137 1.00 41.41 111 GLY A O 1
ATOM 859 N N . SER A 1 112 ? 36.785 13.948 48.005 1.00 45.19 112 SER A N 1
ATOM 860 C CA . SER A 1 112 ? 35.810 13.842 49.089 1.00 45.19 112 SER A CA 1
ATOM 861 C C . SER A 1 112 ? 34.943 15.084 49.368 1.00 45.19 112 SER A C 1
ATOM 863 O O . SER A 1 112 ? 35.393 16.205 49.180 1.00 45.19 112 SER A O 1
ATOM 865 N N . VAL A 1 113 ? 33.738 14.816 49.900 1.00 41.75 113 VAL A N 1
ATOM 866 C CA . VAL A 1 113 ? 32.845 15.606 50.791 1.00 41.75 113 VAL A CA 1
ATOM 867 C C . VAL A 1 113 ? 32.997 17.133 50.916 1.00 41.75 113 VAL A C 1
ATOM 869 O O . VAL A 1 113 ? 34.022 17.643 51.346 1.00 41.75 113 VAL A O 1
ATOM 872 N N . SER A 1 114 ? 31.875 17.851 50.800 1.00 44.00 114 SER A N 1
ATOM 873 C CA . SER A 1 114 ? 31.144 18.474 51.931 1.00 44.00 114 SER A CA 1
ATOM 874 C C . SER A 1 114 ? 30.083 19.447 51.400 1.00 44.00 114 SER A C 1
ATOM 876 O O . SER A 1 114 ? 30.231 20.030 50.330 1.00 44.00 114 SER A O 1
ATOM 878 N N . GLY A 1 115 ? 28.946 19.521 52.093 1.00 37.91 115 GLY A N 1
ATOM 879 C CA . GLY A 1 115 ? 27.752 20.209 51.613 1.00 37.91 115 GLY A CA 1
ATOM 880 C C . GLY A 1 115 ? 27.760 21.725 51.796 1.00 37.91 115 GLY A C 1
ATOM 881 O O . GLY A 1 115 ? 28.583 22.291 52.499 1.00 37.91 115 GLY A O 1
ATOM 882 N N . SER A 1 116 ? 26.762 22.375 51.213 1.00 46.62 116 SER A N 1
ATOM 883 C CA . SER A 1 116 ? 25.879 23.290 51.940 1.00 46.62 116 SER A CA 1
ATOM 884 C C . SER A 1 116 ? 24.716 23.689 51.038 1.00 46.62 116 SER A C 1
ATOM 886 O O . SER A 1 116 ? 24.840 23.878 49.831 1.00 46.62 116 SER A O 1
ATOM 888 N N . SER A 1 117 ? 23.556 23.732 51.671 1.00 46.09 117 SER A N 1
ATOM 889 C CA . SER A 1 117 ? 22.299 24.308 51.223 1.00 46.09 117 SER A CA 1
ATOM 890 C C . SER A 1 117 ? 22.457 25.704 50.616 1.00 46.09 117 SER A C 1
ATOM 892 O O . SER A 1 117 ? 23.043 26.584 51.241 1.00 46.09 117 SER A O 1
ATOM 894 N N . GLY A 1 118 ? 21.830 25.932 49.464 1.00 43.50 118 GLY A N 1
ATOM 895 C CA . GLY A 1 118 ? 21.628 27.259 48.891 1.00 43.50 118 GLY A CA 1
ATOM 896 C C . GLY A 1 118 ? 20.322 27.291 48.107 1.00 43.50 118 GLY A C 1
ATOM 897 O O . GLY A 1 118 ? 20.264 26.865 46.960 1.00 43.50 118 GLY A O 1
ATOM 898 N N . SER A 1 119 ? 19.254 27.743 48.756 1.00 45.94 119 SER A N 1
ATOM 899 C CA . SER A 1 119 ? 17.959 28.038 48.147 1.00 45.94 119 SER A CA 1
ATOM 900 C C . SER A 1 119 ? 18.088 29.189 47.142 1.00 45.94 119 SER A C 1
ATOM 902 O O . SER A 1 119 ? 18.373 30.314 47.547 1.00 45.94 119 SER A O 1
ATOM 904 N N . CYS A 1 120 ? 17.825 28.942 45.858 1.00 39.31 120 CYS A N 1
ATOM 905 C CA . CYS A 1 120 ? 17.643 30.000 44.861 1.00 39.31 120 CYS A CA 1
ATOM 906 C C . CYS A 1 120 ? 16.158 30.119 44.521 1.00 39.31 120 CYS A C 1
ATOM 908 O O . CYS A 1 120 ? 15.615 29.417 43.670 1.00 39.31 120 CYS A O 1
ATOM 910 N N . THR A 1 121 ? 15.499 31.005 45.253 1.00 50.03 121 THR A N 1
ATOM 911 C CA . THR A 1 121 ? 14.198 31.569 44.927 1.00 50.03 121 THR A CA 1
ATOM 912 C C . THR A 1 121 ? 14.337 32.599 43.804 1.00 50.03 121 THR A C 1
ATOM 914 O O . THR A 1 121 ? 15.249 33.415 43.814 1.00 50.03 121 THR A O 1
ATOM 917 N N . GLY A 1 122 ? 13.366 32.598 42.886 1.00 40.81 122 GLY A N 1
ATOM 918 C CA . GLY A 1 122 ? 12.848 33.806 42.236 1.00 40.81 122 GLY A CA 1
ATOM 919 C C . GLY A 1 122 ? 13.663 34.439 41.100 1.00 40.81 122 GLY A C 1
ATOM 920 O O . GLY A 1 122 ? 14.702 35.048 41.316 1.00 40.81 122 GLY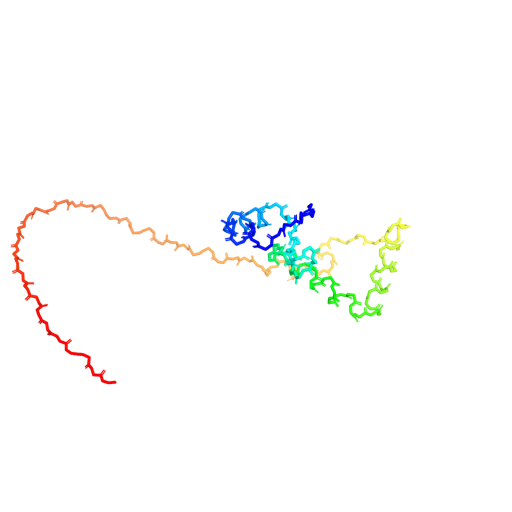 A O 1
ATOM 921 N N . GLY A 1 123 ? 13.092 34.449 39.893 1.00 42.38 123 GLY A N 1
ATOM 922 C CA . GLY A 1 123 ? 13.523 35.338 38.812 1.00 42.38 123 GLY A CA 1
ATOM 923 C C . GLY A 1 123 ? 12.614 35.227 37.593 1.00 42.38 123 GLY A C 1
ATOM 924 O O . GLY A 1 123 ? 12.492 34.159 37.012 1.00 42.38 123 GLY A O 1
ATOM 925 N N . ARG A 1 124 ? 11.918 36.316 37.267 1.00 45.66 124 ARG A N 1
ATOM 926 C CA . ARG A 1 124 ? 10.771 36.428 36.352 1.00 45.66 124 ARG A CA 1
ATOM 927 C C . ARG A 1 124 ? 11.134 36.240 34.870 1.00 45.66 124 ARG A C 1
ATOM 929 O O . ARG A 1 124 ? 12.231 36.589 34.449 1.00 45.66 124 ARG A O 1
ATOM 936 N N . ARG A 1 125 ? 10.154 35.771 34.086 1.00 49.38 125 ARG A N 1
ATOM 937 C CA . ARG A 1 125 ? 10.096 35.913 32.620 1.00 49.38 125 ARG A CA 1
ATOM 938 C C . ARG A 1 125 ? 9.696 37.352 32.252 1.00 49.38 125 ARG A C 1
ATOM 940 O O . ARG A 1 125 ? 8.796 37.867 32.918 1.00 49.38 125 ARG A O 1
ATOM 947 N N . PRO A 1 126 ? 10.286 37.967 31.218 1.00 64.19 126 PRO A N 1
ATOM 948 C CA . PRO A 1 126 ? 9.648 39.028 30.453 1.00 64.19 126 PRO A CA 1
ATOM 949 C C . PRO A 1 126 ? 8.992 38.481 29.171 1.00 64.19 126 PRO A C 1
ATOM 951 O O . PRO A 1 126 ? 9.286 37.358 28.754 1.00 64.19 126 PRO A O 1
ATOM 954 N N . ASP A 1 127 ? 8.072 39.295 28.654 1.00 49.16 127 ASP A N 1
ATOM 955 C CA . ASP A 1 127 ? 7.041 39.048 27.633 1.00 49.16 127 ASP A CA 1
ATOM 956 C C . ASP A 1 127 ? 7.527 38.624 26.235 1.00 49.16 127 ASP A C 1
ATOM 958 O O . ASP A 1 127 ? 8.627 39.055 25.813 1.00 49.16 127 ASP A O 1
#

Secondary structure (DSSP, 8-state):
-EEEEEHHHHHHSHHHHHHHHHHHT-EEEEEETTEEEEEE--HHHHHHHHHHHHHHH-HHHHHHHHHHHHHHHTT------HHHHH-GGGS-TT-----------------------------PPP-

pLDDT: mean 79.13, std 21.68, range [37.91, 97.75]

Foldseek 3Di:
DEAEDEPVVCVVCVVVVLVCQQPPQYKYFYDYPNHTDDIDHHPVVVVVVVVVCVCVVDVVSVVVVVVVVVCVVVVVDDDDDPCRVPNPVVPPPDDDDPPPPDDPDDDDDDDDDDDDDDDDDDDDDDD

Radius of gyration: 29.89 Å; chains: 1; bounding box: 64×52×77 Å

Sequence (127 aa):
MVRTLPLAEVKAKLSGLIDDVARRDERVTITKRGRPTAVIMSHDEAASLDATLEIMSDPGFYAEILRNRRALDRGRGRAYELDDLFGEEGSTARAKPTRRAAARSGRRPCGSVSGSSGSCTGGRRPD